Protein AF-A0A7V9K0G9-F1 (afdb_monomer_lite)

Structure (mmCIF, N/CA/C/O backbone):
data_AF-A0A7V9K0G9-F1
#
_entry.id   AF-A0A7V9K0G9-F1
#
loop_
_atom_site.group_PDB
_atom_site.id
_atom_site.type_symbol
_atom_site.label_atom_id
_atom_site.label_alt_id
_atom_site.label_comp_id
_atom_site.label_asym_id
_atom_site.label_entity_id
_atom_site.label_seq_id
_atom_site.pdbx_PDB_ins_code
_atom_site.Cartn_x
_atom_site.Cartn_y
_atom_site.Cartn_z
_atom_site.occupancy
_atom_site.B_iso_or_equiv
_atom_site.auth_seq_id
_atom_site.auth_comp_id
_atom_site.auth_asym_id
_atom_site.auth_atom_id
_atom_site.pdbx_PDB_model_num
ATOM 1 N N . MET A 1 1 ? -12.560 12.753 5.038 1.00 87.56 1 MET A N 1
ATOM 2 C CA . MET A 1 1 ? -11.690 11.802 4.310 1.00 87.56 1 MET A CA 1
ATOM 3 C C . MET A 1 1 ? -11.262 12.339 2.944 1.00 87.56 1 MET A C 1
ATOM 5 O O . MET A 1 1 ? -12.095 12.903 2.243 1.00 87.56 1 MET A O 1
ATOM 9 N N . LYS A 1 2 ? -9.986 12.184 2.573 1.00 92.19 2 LYS A N 1
ATOM 10 C CA . LYS A 1 2 ? -9.409 12.599 1.280 1.00 92.19 2 LYS A CA 1
ATOM 11 C C . LYS A 1 2 ? -8.328 11.619 0.821 1.00 92.19 2 LYS A C 1
ATOM 13 O O . LYS A 1 2 ? -7.609 11.083 1.659 1.00 92.19 2 LYS A O 1
ATOM 18 N N . LEU A 1 3 ? -8.193 11.418 -0.488 1.00 93.50 3 LEU A N 1
ATOM 19 C CA . LEU A 1 3 ? -7.068 10.678 -1.058 1.00 93.50 3 LEU A CA 1
ATOM 20 C C . LEU A 1 3 ? -5.855 11.611 -1.174 1.00 93.50 3 LEU A C 1
ATOM 22 O O . LEU A 1 3 ? -5.981 12.724 -1.684 1.00 93.50 3 LEU A O 1
ATOM 26 N N . VAL A 1 4 ? -4.696 11.176 -0.688 1.00 94.69 4 VAL A N 1
ATOM 27 C CA . VAL A 1 4 ? -3.432 11.920 -0.786 1.00 94.69 4 VAL A CA 1
ATOM 28 C C . VAL A 1 4 ? -2.319 11.001 -1.261 1.00 94.69 4 VAL A C 1
ATOM 30 O O . VAL A 1 4 ? -2.290 9.825 -0.902 1.00 94.69 4 VAL A O 1
ATOM 33 N N . GLN A 1 5 ? -1.393 11.536 -2.052 1.00 95.31 5 GLN A N 1
ATOM 34 C CA . GLN A 1 5 ? -0.164 10.827 -2.391 1.00 95.31 5 GLN A CA 1
ATOM 35 C C . GLN A 1 5 ? 0.805 10.869 -1.204 1.00 95.31 5 GLN A C 1
ATOM 37 O O . GLN A 1 5 ? 0.992 11.918 -0.586 1.00 95.31 5 GLN A O 1
ATOM 42 N N . ILE A 1 6 ? 1.416 9.728 -0.906 1.00 94.62 6 ILE A N 1
ATOM 43 C CA . ILE A 1 6 ? 2.344 9.524 0.203 1.00 94.62 6 ILE A CA 1
ATOM 44 C C . ILE A 1 6 ? 3.767 9.785 -0.281 1.00 94.62 6 ILE A C 1
ATOM 46 O O . ILE A 1 6 ? 4.263 9.084 -1.159 1.00 94.62 6 ILE A O 1
ATOM 50 N N . ASN A 1 7 ? 4.423 10.788 0.307 1.00 92.56 7 ASN A N 1
ATOM 51 C C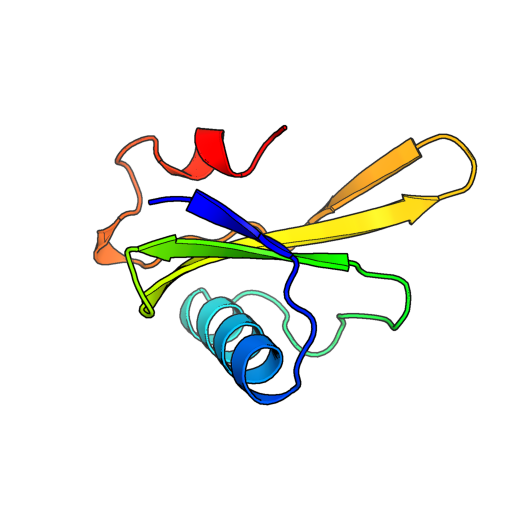A . ASN A 1 7 ? 5.702 11.307 -0.197 1.00 92.56 7 ASN A CA 1
ATOM 52 C C . ASN A 1 7 ? 6.819 11.349 0.858 1.00 92.56 7 ASN A C 1
ATOM 54 O O . ASN A 1 7 ? 7.930 11.778 0.553 1.00 92.56 7 ASN A O 1
ATOM 58 N N . ASN A 1 8 ? 6.554 10.928 2.100 1.00 92.44 8 ASN A N 1
ATOM 59 C CA . ASN A 1 8 ? 7.563 10.894 3.161 1.00 92.44 8 ASN A CA 1
ATOM 60 C C . ASN A 1 8 ? 7.639 9.531 3.864 1.00 92.44 8 ASN A C 1
ATOM 62 O O . ASN A 1 8 ? 6.700 8.735 3.844 1.00 92.44 8 ASN A O 1
ATOM 66 N N . SER A 1 9 ? 8.775 9.271 4.515 1.00 91.38 9 SER A N 1
ATOM 67 C CA . SER A 1 9 ? 9.073 7.971 5.125 1.00 91.38 9 SER A CA 1
ATOM 68 C C . SER A 1 9 ? 8.139 7.602 6.281 1.00 91.38 9 SER A C 1
ATOM 70 O O . SER A 1 9 ? 7.844 6.427 6.469 1.00 91.38 9 SER A O 1
ATOM 72 N N . ARG A 1 10 ? 7.647 8.584 7.049 1.00 92.62 10 ARG A N 1
ATOM 73 C CA . ARG A 1 10 ? 6.755 8.335 8.196 1.00 92.62 10 ARG A CA 1
ATOM 74 C C . ARG A 1 10 ? 5.381 7.854 7.737 1.00 92.62 10 ARG A C 1
ATOM 76 O O . ARG A 1 10 ? 4.832 6.896 8.278 1.00 92.62 10 ARG A 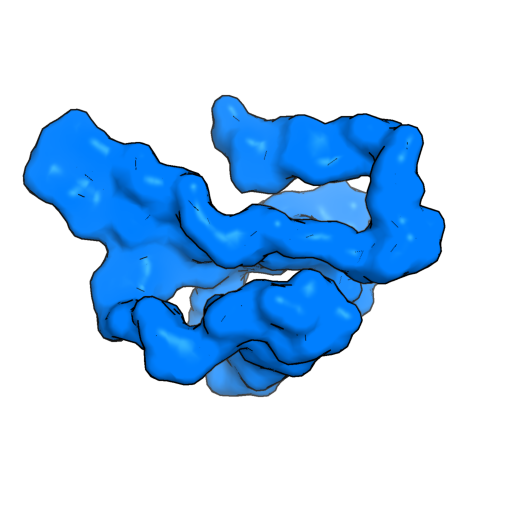O 1
ATOM 83 N N . GLU A 1 11 ? 4.826 8.527 6.741 1.00 93.06 11 GLU A N 1
ATOM 84 C CA . GLU A 1 11 ? 3.573 8.126 6.113 1.00 93.06 11 GLU A CA 1
ATOM 85 C C . GLU A 1 11 ? 3.726 6.784 5.395 1.00 93.06 11 GLU A C 1
ATOM 87 O O . GLU A 1 11 ? 2.857 5.924 5.527 1.00 93.06 11 GLU A O 1
ATOM 92 N N . LYS A 1 12 ? 4.858 6.563 4.711 1.00 93.31 12 LYS A N 1
ATOM 93 C CA . LYS A 1 12 ? 5.171 5.271 4.092 1.00 93.31 12 LYS A CA 1
ATOM 94 C C . LYS A 1 12 ? 5.155 4.142 5.122 1.00 93.31 12 LYS A C 1
ATOM 96 O O . LYS A 1 12 ? 4.500 3.137 4.879 1.00 93.31 12 LYS A O 1
ATOM 101 N N . GLU A 1 13 ? 5.781 4.311 6.286 1.00 93.88 13 GLU A N 1
ATOM 102 C CA . GLU A 1 13 ? 5.745 3.279 7.335 1.00 93.88 13 GLU A CA 1
ATOM 103 C C . GLU A 1 13 ? 4.317 3.015 7.833 1.00 93.88 13 GLU A C 1
ATOM 105 O O . GLU A 1 13 ? 3.942 1.872 8.077 1.00 93.88 13 GLU A O 1
ATOM 110 N N . SER A 1 14 ? 3.480 4.054 7.907 1.00 94.38 14 SER A N 1
ATOM 111 C CA . SER A 1 14 ? 2.070 3.905 8.293 1.00 94.38 14 SER A CA 1
ATOM 112 C C . SER A 1 14 ? 1.279 3.087 7.260 1.00 94.38 14 SER A C 1
ATOM 114 O O . SER A 1 14 ? 0.445 2.262 7.633 1.00 94.38 14 SER A O 1
ATOM 116 N N . VAL A 1 15 ? 1.572 3.265 5.966 1.00 94.75 15 VAL A N 1
ATOM 117 C CA . VAL A 1 15 ? 1.029 2.431 4.880 1.00 94.75 15 VAL A CA 1
ATOM 118 C C . VAL A 1 15 ? 1.489 0.983 5.029 1.00 94.75 15 VAL A C 1
ATOM 120 O O . VAL A 1 15 ? 0.655 0.081 5.015 1.00 94.75 15 VAL A O 1
ATOM 123 N N . LEU A 1 16 ? 2.792 0.750 5.219 1.00 94.12 16 LEU A N 1
ATOM 124 C CA . LEU A 1 16 ? 3.346 -0.597 5.395 1.00 94.12 16 LEU A CA 1
ATOM 125 C C . LEU A 1 16 ? 2.714 -1.313 6.591 1.00 94.12 16 LEU A C 1
ATOM 127 O O . LEU A 1 16 ? 2.330 -2.477 6.478 1.00 94.12 16 LEU A O 1
ATOM 131 N N . GLN A 1 17 ? 2.548 -0.610 7.712 1.00 95.00 17 GLN A N 1
ATOM 132 C CA . GLN A 1 17 ? 1.891 -1.161 8.889 1.00 95.00 17 GLN A CA 1
ATOM 133 C C . GLN A 1 17 ? 0.434 -1.541 8.601 1.00 95.00 17 GLN A C 1
ATOM 135 O O . GLN A 1 17 ? 0.024 -2.645 8.948 1.00 95.00 17 GLN A O 1
ATOM 140 N N . MET A 1 18 ? -0.331 -0.698 7.898 1.00 94.94 18 MET A N 1
ATOM 141 C CA . MET A 1 18 ? -1.713 -1.028 7.536 1.00 94.94 18 MET A CA 1
ATOM 142 C C . MET A 1 18 ? -1.808 -2.270 6.639 1.00 94.94 18 MET A C 1
ATOM 144 O O . MET A 1 18 ? -2.727 -3.078 6.804 1.00 94.94 18 MET A O 1
ATOM 148 N N . LEU A 1 19 ? -0.874 -2.440 5.698 1.00 94.81 19 LEU A N 1
ATOM 149 C CA . LEU A 1 19 ? -0.817 -3.640 4.863 1.00 94.81 19 LEU A CA 1
ATOM 150 C C . LEU A 1 19 ? -0.570 -4.885 5.719 1.00 94.81 19 LEU A C 1
ATOM 152 O O . LEU A 1 19 ? -1.328 -5.849 5.613 1.00 94.81 19 LEU A O 1
ATOM 156 N N . ARG A 1 20 ? 0.410 -4.834 6.631 1.00 94.88 20 ARG A N 1
ATOM 157 C CA . ARG A 1 20 ? 0.702 -5.929 7.572 1.00 94.88 20 ARG A CA 1
ATOM 158 C C . ARG A 1 20 ? -0.504 -6.258 8.452 1.00 94.88 20 ARG A C 1
ATOM 160 O O . ARG A 1 20 ? -0.866 -7.425 8.572 1.00 94.88 20 ARG A O 1
ATOM 167 N N . ASP A 1 21 ? -1.184 -5.249 8.994 1.00 94.88 21 ASP A N 1
ATOM 168 C CA . ASP A 1 21 ? -2.377 -5.432 9.833 1.00 94.88 21 ASP A CA 1
ATOM 169 C C . ASP A 1 21 ? -3.513 -6.140 9.078 1.00 94.88 21 ASP A C 1
ATOM 171 O O . ASP A 1 21 ? -4.310 -6.875 9.673 1.00 94.88 21 ASP A O 1
ATOM 175 N N . ASN A 1 22 ? -3.577 -5.939 7.761 1.00 94.12 22 ASN A N 1
ATOM 176 C CA . ASN A 1 22 ? -4.515 -6.582 6.845 1.00 94.12 22 ASN A CA 1
ATOM 177 C C . ASN A 1 22 ? -4.004 -7.900 6.245 1.00 94.12 22 ASN A C 1
ATOM 179 O O . ASN A 1 22 ? -4.662 -8.450 5.365 1.00 94.12 22 ASN A O 1
ATOM 183 N N . ASN A 1 23 ? -2.879 -8.434 6.729 1.00 93.19 23 ASN A N 1
ATOM 184 C CA . ASN A 1 23 ? -2.222 -9.631 6.194 1.00 93.19 23 ASN A CA 1
ATOM 185 C C . ASN A 1 23 ? -1.892 -9.525 4.692 1.00 93.19 23 ASN A C 1
ATOM 187 O O . ASN A 1 23 ? -1.945 -10.518 3.965 1.00 93.19 23 ASN A O 1
ATOM 191 N N . LEU A 1 24 ? -1.576 -8.320 4.219 1.00 92.00 24 LEU A N 1
ATOM 192 C CA . LEU A 1 24 ? -1.138 -8.066 2.852 1.00 92.00 24 LEU A CA 1
ATOM 193 C C . LEU A 1 24 ? 0.394 -7.973 2.786 1.00 92.00 24 LEU A C 1
ATOM 195 O O . LEU A 1 24 ? 1.020 -7.491 3.735 1.00 92.00 24 LEU A O 1
ATOM 199 N N . PRO A 1 25 ? 1.011 -8.370 1.659 1.00 88.12 25 PRO A N 1
ATOM 200 C CA . PRO A 1 25 ? 2.438 -8.167 1.442 1.00 88.12 25 PRO A CA 1
ATOM 201 C C . PRO A 1 25 ? 2.813 -6.680 1.516 1.00 88.12 25 PRO A C 1
ATOM 203 O O . PRO A 1 25 ? 2.232 -5.849 0.814 1.00 88.12 25 PRO A O 1
ATOM 206 N N . ALA A 1 26 ? 3.798 -6.359 2.356 1.00 87.75 26 ALA A N 1
ATOM 207 C CA . ALA A 1 26 ? 4.326 -5.003 2.531 1.00 87.75 26 ALA A CA 1
ATOM 208 C C . ALA A 1 26 ? 5.756 -4.852 1.981 1.00 87.75 26 ALA A C 1
ATOM 210 O O . ALA A 1 26 ? 6.139 -3.766 1.555 1.00 87.75 26 ALA A O 1
ATOM 211 N N . ASP A 1 27 ? 6.524 -5.943 1.949 1.00 80.44 27 ASP A N 1
ATOM 212 C CA . ASP A 1 27 ? 7.954 -5.918 1.613 1.00 80.44 27 ASP A CA 1
ATOM 213 C C . ASP A 1 27 ? 8.223 -5.874 0.096 1.00 80.44 27 ASP A C 1
ATOM 215 O O . ASP A 1 27 ? 9.320 -5.531 -0.330 1.00 80.44 27 ASP A O 1
ATOM 219 N N . ASP A 1 28 ? 7.207 -6.165 -0.724 1.00 74.31 28 ASP A N 1
ATOM 220 C CA . ASP A 1 28 ? 7.281 -6.189 -2.195 1.00 74.31 28 ASP A CA 1
ATOM 221 C C . ASP A 1 28 ? 6.887 -4.844 -2.848 1.00 74.31 28 ASP A C 1
ATOM 223 O O . ASP A 1 28 ? 6.557 -4.763 -4.031 1.00 74.31 28 ASP A O 1
ATOM 227 N N . LEU A 1 29 ? 6.846 -3.753 -2.078 1.00 79.00 29 LEU A N 1
ATOM 228 C CA . LEU A 1 29 ? 6.585 -2.419 -2.625 1.00 79.00 29 LEU A CA 1
ATOM 229 C C . LEU A 1 29 ? 7.850 -1.863 -3.294 1.00 79.00 29 LEU A C 1
ATOM 231 O O . LEU A 1 29 ? 8.674 -1.212 -2.651 1.00 79.00 29 LEU A O 1
ATOM 235 N N . GLY A 1 30 ? 7.985 -2.139 -4.593 1.00 72.69 30 GLY A N 1
ATOM 236 C CA . GLY A 1 30 ? 9.091 -1.667 -5.429 1.00 72.69 30 GLY A CA 1
ATOM 237 C C . GLY A 1 30 ? 9.130 -0.144 -5.608 1.00 72.69 30 GLY A C 1
ATOM 238 O O . GLY A 1 30 ? 8.141 0.556 -5.385 1.00 72.69 30 GLY A O 1
ATOM 239 N N . GLU A 1 31 ? 10.278 0.376 -6.054 1.00 75.50 31 GLU A N 1
ATOM 240 C CA . GLU A 1 31 ? 10.532 1.823 -6.195 1.00 75.50 31 GLU A CA 1
ATOM 241 C C . GLU A 1 31 ? 9.592 2.533 -7.185 1.00 75.50 31 GLU A C 1
ATOM 243 O O . GLU A 1 31 ? 9.326 3.722 -7.032 1.00 75.50 31 GLU A O 1
ATOM 248 N N . ASN A 1 32 ? 9.025 1.798 -8.145 1.00 83.31 32 ASN A N 1
ATOM 249 C CA . ASN A 1 32 ? 8.092 2.3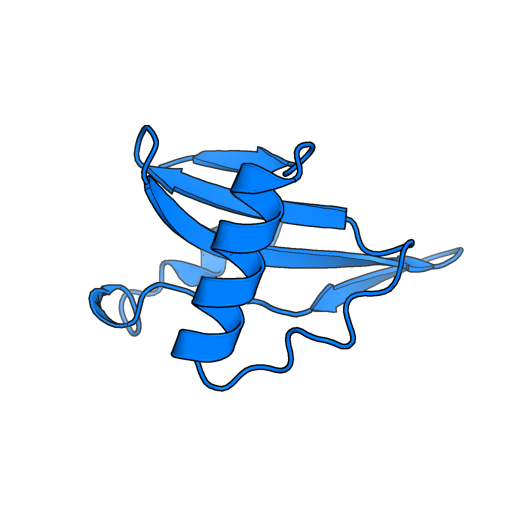28 -9.146 1.00 83.31 32 ASN A CA 1
ATOM 250 C C . ASN A 1 32 ? 6.625 2.356 -8.675 1.00 83.31 32 ASN A C 1
ATOM 252 O O . ASN A 1 32 ? 5.729 2.666 -9.461 1.00 83.31 32 ASN A O 1
ATOM 256 N N . THR A 1 33 ? 6.357 2.017 -7.409 1.00 89.81 33 THR A N 1
ATOM 257 C CA . THR A 1 33 ? 4.998 2.045 -6.857 1.00 89.81 33 THR A CA 1
ATOM 258 C C . THR A 1 33 ? 4.709 3.392 -6.205 1.00 89.81 33 THR A C 1
ATOM 260 O O . THR A 1 33 ? 5.292 3.740 -5.176 1.00 89.81 33 THR A O 1
ATOM 263 N N . LEU A 1 34 ? 3.745 4.129 -6.756 1.00 93.00 34 LEU A N 1
ATOM 264 C CA . LEU A 1 34 ? 3.176 5.299 -6.096 1.00 93.00 34 LEU A CA 1
ATOM 265 C C . LEU A 1 34 ? 2.228 4.838 -4.990 1.00 93.00 34 LEU A C 1
ATOM 267 O O . LEU A 1 34 ? 1.355 4.003 -5.217 1.00 93.00 34 LEU A O 1
ATOM 271 N N . LEU A 1 35 ? 2.381 5.391 -3.791 1.00 94.25 35 LEU A N 1
ATOM 272 C CA . LEU A 1 35 ? 1.523 5.075 -2.653 1.00 94.25 35 LEU A CA 1
ATOM 273 C C . LEU A 1 35 ? 0.533 6.208 -2.404 1.00 94.25 35 LEU A C 1
ATOM 275 O O . LEU A 1 35 ? 0.899 7.382 -2.394 1.00 94.25 35 LEU A O 1
ATOM 279 N N . PHE A 1 36 ? -0.715 5.838 -2.150 1.00 95.25 36 PHE A N 1
ATOM 280 C CA . PHE A 1 36 ? -1.794 6.744 -1.795 1.00 95.25 36 PHE A CA 1
ATOM 281 C C . PHE A 1 36 ? -2.420 6.327 -0.468 1.00 95.25 36 PHE A C 1
ATOM 283 O O . PHE A 1 36 ? -2.627 5.140 -0.204 1.00 95.25 36 PHE A O 1
ATOM 290 N N . GLY A 1 37 ? -2.743 7.318 0.357 1.00 95.44 37 GLY A N 1
ATOM 291 C CA . GLY A 1 37 ? -3.473 7.151 1.605 1.00 95.44 37 GLY A CA 1
ATOM 292 C C . GLY A 1 37 ? -4.848 7.795 1.519 1.00 95.44 37 GLY A C 1
ATOM 293 O O . GLY A 1 37 ? -4.985 8.941 1.092 1.00 95.44 37 GLY A O 1
ATOM 294 N N . PHE A 1 38 ? -5.876 7.078 1.958 1.00 96.06 38 PHE A N 1
ATOM 295 C CA . PHE A 1 38 ? -7.182 7.660 2.236 1.00 96.06 38 PHE A CA 1
ATOM 296 C C . PHE A 1 38 ? -7.179 8.144 3.683 1.00 96.06 38 PHE A C 1
ATOM 298 O O . PHE A 1 38 ? -7.212 7.347 4.617 1.00 96.06 38 PHE A O 1
ATOM 305 N N . MET A 1 39 ? -7.053 9.453 3.863 1.00 94.56 39 MET A N 1
ATOM 306 C CA . MET A 1 39 ? -6.793 10.090 5.151 1.00 94.56 39 MET A CA 1
ATOM 307 C C . MET A 1 39 ? -8.059 10.711 5.714 1.00 94.56 39 MET A C 1
ATOM 309 O O . MET A 1 39 ? -8.770 11.417 4.996 1.00 94.56 39 MET A O 1
ATOM 313 N N . ASP A 1 40 ? -8.298 10.532 7.008 1.00 94.06 40 ASP A N 1
ATOM 314 C CA . ASP A 1 40 ? -9.211 11.371 7.775 1.00 94.06 40 ASP A CA 1
ATOM 315 C C . ASP A 1 40 ? -8.410 12.221 8.760 1.00 94.06 40 ASP A C 1
ATOM 317 O O . ASP A 1 40 ? -7.806 11.709 9.702 1.00 94.06 40 ASP A O 1
ATOM 321 N N . ASN A 1 41 ? -8.339 13.527 8.493 1.00 90.88 41 ASN A N 1
ATOM 322 C CA . ASN A 1 41 ? -7.359 14.425 9.108 1.00 90.88 41 ASN A CA 1
ATOM 323 C C . ASN A 1 41 ? -5.927 13.869 8.955 1.00 90.88 41 ASN A C 1
ATOM 325 O O . ASN A 1 41 ? -5.453 13.726 7.827 1.00 90.88 41 ASN A O 1
ATOM 329 N N . GLU A 1 42 ? -5.257 13.550 10.063 1.00 89.75 42 GLU A N 1
ATOM 330 C CA . GLU A 1 42 ? -3.907 12.966 10.091 1.00 89.75 42 GLU A CA 1
ATOM 331 C C . GLU A 1 42 ? -3.911 11.435 10.211 1.00 89.75 42 GLU A C 1
ATOM 333 O O . GLU A 1 42 ? -2.855 10.809 10.242 1.00 89.75 42 GLU A O 1
ATOM 338 N N . SER A 1 43 ? -5.088 10.808 10.283 1.00 93.19 43 SER A N 1
ATOM 339 C CA . SER A 1 43 ? -5.199 9.362 10.456 1.00 93.19 43 SER A CA 1
ATOM 340 C C . SER A 1 43 ? -5.395 8.648 9.120 1.00 93.19 43 SER A C 1
ATOM 342 O O . SER A 1 43 ? -6.296 8.968 8.343 1.00 93.19 43 SER A O 1
ATOM 344 N N . LEU A 1 44 ? -4.562 7.639 8.870 1.00 95.31 44 LEU A N 1
ATOM 345 C CA . LEU A 1 44 ? -4.634 6.788 7.685 1.00 95.31 44 LEU A CA 1
ATOM 346 C C . LEU A 1 44 ? -5.779 5.778 7.832 1.00 95.31 44 LEU A C 1
ATOM 348 O O . LEU A 1 44 ? -5.734 4.913 8.707 1.00 95.31 44 LEU A O 1
ATOM 352 N N . MET A 1 45 ? -6.801 5.891 6.982 1.00 96.38 45 MET A N 1
ATOM 353 C CA . MET A 1 45 ? -7.996 5.033 6.981 1.00 96.38 45 MET A CA 1
ATOM 354 C C . MET A 1 45 ? -7.920 3.901 5.952 1.00 96.38 45 MET A C 1
ATOM 356 O O . MET A 1 45 ? -8.563 2.867 6.130 1.00 96.38 45 MET A O 1
ATOM 360 N N . GLY A 1 46 ? -7.150 4.093 4.883 1.00 95.88 46 GLY A N 1
ATOM 361 C CA . GLY A 1 46 ? -6.975 3.123 3.808 1.00 95.88 46 GLY A CA 1
ATOM 362 C C . GLY A 1 46 ? -5.761 3.431 2.944 1.00 95.88 46 GLY A C 1
ATOM 363 O O . GLY A 1 46 ? -5.216 4.533 3.007 1.00 95.88 46 GLY A O 1
ATOM 364 N N . THR A 1 47 ? -5.350 2.468 2.129 1.00 96.00 47 THR A N 1
ATOM 365 C CA . THR A 1 47 ? -4.169 2.559 1.262 1.00 96.00 47 THR A CA 1
ATOM 366 C C . THR A 1 47 ? -4.487 2.075 -0.138 1.00 96.00 47 THR A C 1
ATOM 368 O O . THR A 1 47 ? -5.306 1.175 -0.304 1.00 96.00 47 THR A O 1
ATOM 371 N N . ALA A 1 48 ? -3.785 2.611 -1.130 1.00 94.81 48 ALA A N 1
ATOM 372 C CA . ALA A 1 48 ? -3.684 2.033 -2.463 1.00 94.81 48 ALA A CA 1
ATOM 373 C C . ALA A 1 48 ? -2.265 2.229 -3.005 1.00 94.81 48 ALA A C 1
ATOM 375 O O . ALA A 1 48 ? -1.642 3.266 -2.781 1.00 94.81 48 ALA A O 1
ATOM 376 N N . GLY A 1 49 ? -1.757 1.226 -3.708 1.00 92.88 49 GLY A N 1
ATOM 377 C CA . GLY A 1 49 ? -0.551 1.310 -4.518 1.00 92.88 49 GLY A CA 1
ATOM 378 C C . GLY A 1 49 ? -0.927 1.405 -5.991 1.00 92.88 49 GLY A C 1
ATOM 379 O O . GLY A 1 49 ? -1.831 0.705 -6.446 1.00 92.88 49 GLY A O 1
ATOM 380 N N . LEU A 1 50 ? -0.226 2.254 -6.730 1.00 92.81 50 LEU A N 1
ATOM 381 C CA . LEU A 1 50 ? -0.354 2.382 -8.172 1.00 92.81 50 LEU A CA 1
ATOM 382 C C . LEU A 1 50 ? 1.010 2.126 -8.803 1.00 92.81 50 LEU A C 1
ATOM 384 O O . LEU A 1 50 ? 1.948 2.900 -8.619 1.00 92.81 50 LEU A O 1
ATOM 388 N N . GLU A 1 51 ? 1.111 1.023 -9.527 1.00 91.81 51 GLU A N 1
ATOM 389 C CA . GLU A 1 51 ? 2.311 0.659 -10.268 1.00 91.81 51 GLU A CA 1
ATOM 390 C C . GLU A 1 51 ? 2.104 1.029 -11.736 1.00 91.81 51 GLU A C 1
ATOM 392 O O . GLU A 1 51 ? 1.138 0.586 -12.364 1.00 91.81 51 GLU A O 1
ATOM 397 N N . ILE A 1 52 ? 2.962 1.909 -12.250 1.00 89.19 52 ILE A N 1
ATOM 398 C CA . ILE A 1 52 ? 2.844 2.461 -13.601 1.00 89.19 52 ILE A CA 1
ATOM 399 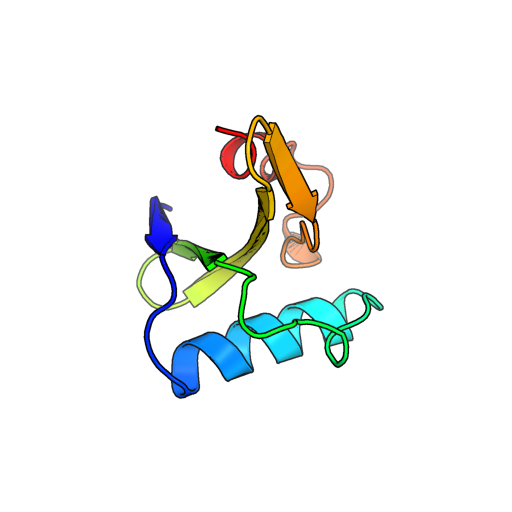C C . ILE A 1 52 ? 3.686 1.630 -14.565 1.00 89.19 52 ILE A C 1
ATOM 401 O O . ILE A 1 52 ? 4.883 1.441 -14.353 1.00 89.19 52 ILE A O 1
ATOM 405 N N . PHE A 1 53 ? 3.057 1.190 -15.648 1.00 88.94 53 PHE A N 1
ATOM 406 C CA . PHE A 1 53 ? 3.698 0.585 -16.810 1.00 88.94 53 PHE A CA 1
ATOM 407 C C . PHE A 1 53 ? 3.542 1.520 -18.016 1.00 88.94 53 PHE A C 1
ATOM 409 O O . PHE A 1 53 ? 2.820 2.514 -17.955 1.00 88.94 53 PHE A O 1
ATOM 416 N N . ASP A 1 54 ? 4.174 1.185 -19.141 1.00 90.62 54 ASP A N 1
ATOM 417 C CA . ASP A 1 54 ? 4.244 2.071 -20.314 1.00 90.62 54 ASP A CA 1
ATOM 418 C C . ASP A 1 54 ? 2.877 2.551 -20.837 1.00 90.62 54 ASP A C 1
ATOM 420 O O . ASP A 1 54 ? 2.742 3.691 -21.274 1.00 90.62 54 ASP A O 1
ATOM 424 N N . SER A 1 55 ? 1.855 1.690 -20.813 1.00 93.62 55 SER A N 1
ATOM 425 C CA . SER A 1 55 ? 0.524 1.990 -21.376 1.00 93.62 55 SER A CA 1
ATOM 426 C C . SER A 1 55 ? -0.640 1.720 -20.425 1.00 93.62 55 SER A C 1
ATOM 428 O O . SER A 1 55 ? -1.800 1.916 -20.788 1.00 93.62 55 SER A O 1
ATOM 430 N N . CYS A 1 56 ? -0.356 1.265 -19.207 1.00 92.50 56 CYS A N 1
ATOM 431 C CA . CYS A 1 56 ? -1.372 0.926 -18.222 1.00 92.50 56 CYS A CA 1
ATOM 432 C C . CYS A 1 56 ? -0.841 1.114 -16.801 1.00 92.50 56 CYS A C 1
ATOM 434 O O . CYS A 1 56 ? 0.349 1.330 -16.581 1.00 92.50 56 CYS A O 1
ATOM 436 N N . ALA A 1 57 ? -1.738 1.025 -15.826 1.00 91.19 57 ALA A N 1
ATOM 437 C CA . ALA A 1 57 ? -1.374 1.037 -14.422 1.00 91.19 57 ALA A CA 1
ATOM 438 C C . ALA A 1 57 ? -2.089 -0.094 -13.685 1.00 91.19 57 ALA A C 1
ATOM 440 O O . ALA A 1 57 ? -3.251 -0.396 -13.969 1.00 91.19 57 ALA A O 1
ATOM 441 N N . LEU A 1 58 ? -1.394 -0.702 -12.728 1.00 91.25 58 LEU A N 1
ATOM 442 C CA . LEU A 1 58 ? -1.949 -1.700 -11.826 1.00 91.25 58 LEU A CA 1
ATOM 443 C C . LEU A 1 58 ? -2.266 -1.04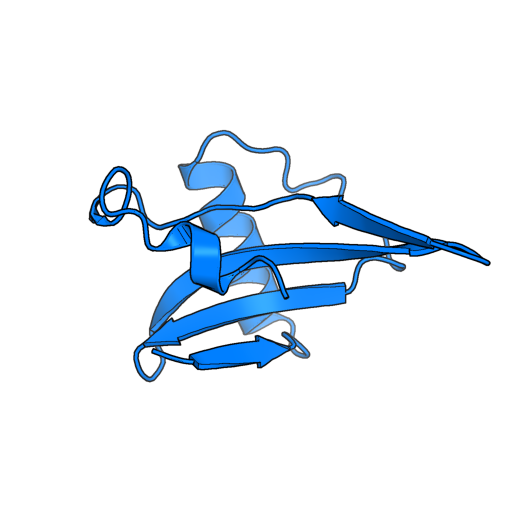5 -10.486 1.00 91.25 58 LEU A C 1
ATOM 445 O O . LEU A 1 58 ? -1.376 -0.556 -9.789 1.00 91.25 58 LEU A O 1
ATOM 449 N N . VAL A 1 59 ? -3.540 -1.091 -10.106 1.00 92.19 59 VAL A N 1
ATOM 450 C CA . VAL A 1 59 ? -3.959 -0.792 -8.737 1.00 92.19 59 VAL A CA 1
ATOM 451 C C . VAL A 1 59 ? -3.716 -2.040 -7.887 1.00 92.19 59 VAL A C 1
ATOM 453 O O . VAL A 1 59 ? -4.271 -3.104 -8.158 1.00 92.19 59 VAL A O 1
ATOM 456 N N . ARG A 1 60 ? -2.875 -1.916 -6.860 1.00 90.31 60 ARG A N 1
ATOM 457 C CA . ARG A 1 60 ? -2.477 -2.989 -5.932 1.00 90.31 60 ARG A CA 1
ATOM 458 C C . ARG A 1 60 ? -2.495 -2.490 -4.491 1.00 90.31 60 ARG A C 1
ATOM 460 O O . ARG A 1 60 ? -2.734 -1.314 -4.239 1.00 90.31 60 ARG A O 1
ATOM 467 N N . SER A 1 61 ? -2.259 -3.384 -3.530 1.00 91.75 61 SER A N 1
ATOM 468 C CA . SER A 1 61 ? -2.121 -3.021 -2.107 1.00 91.75 61 SER A CA 1
ATOM 469 C C . SER A 1 61 ? -3.293 -2.171 -1.572 1.00 91.75 61 SER A C 1
ATOM 471 O O . SER A 1 61 ? -3.107 -1.271 -0.747 1.00 91.75 61 SER A O 1
ATOM 473 N N . VAL A 1 62 ? -4.506 -2.447 -2.073 1.00 93.50 62 VAL A N 1
ATOM 474 C CA . VAL A 1 62 ? -5.736 -1.761 -1.666 1.00 93.50 62 VAL A CA 1
ATOM 475 C C . VAL A 1 62 ? -6.175 -2.313 -0.320 1.00 93.50 62 VAL A C 1
ATOM 477 O O . VAL A 1 62 ? -6.460 -3.504 -0.197 1.00 93.50 62 VAL A O 1
ATOM 480 N N . SER A 1 63 ? -6.233 -1.458 0.695 1.00 95.06 63 SER A N 1
ATOM 481 C CA . SER A 1 63 ? -6.619 -1.870 2.042 1.00 95.06 63 SER A CA 1
ATOM 482 C C . SER A 1 63 ? -7.384 -0.772 2.773 1.00 95.06 63 SER A C 1
ATOM 484 O O . SER A 1 63 ? -7.297 0.405 2.433 1.00 95.06 63 SER A O 1
ATOM 486 N N . MET A 1 64 ? -8.165 -1.172 3.771 1.00 96.06 64 MET A N 1
ATOM 487 C CA . MET A 1 64 ? -8.874 -0.278 4.684 1.00 96.06 64 MET A CA 1
ATOM 488 C C . MET A 1 64 ? -8.605 -0.742 6.111 1.00 96.06 64 MET A C 1
ATOM 490 O O . MET A 1 64 ? -8.426 -1.943 6.347 1.00 96.06 64 MET A O 1
ATOM 494 N N . GLN A 1 65 ? -8.654 0.175 7.078 1.00 95.38 65 GLN A N 1
ATOM 495 C CA . GLN A 1 65 ? -8.730 -0.199 8.489 1.00 95.38 65 GLN A CA 1
ATOM 496 C C . GLN A 1 65 ? -9.847 -1.224 8.709 1.00 95.38 65 GLN A C 1
ATOM 498 O O . GLN A 1 65 ? -10.940 -1.087 8.156 1.00 95.38 65 GLN A O 1
ATOM 503 N N . LYS A 1 66 ? -9.591 -2.237 9.546 1.00 93.31 66 LYS A N 1
ATOM 504 C CA . LYS A 1 66 ? -10.525 -3.356 9.768 1.00 93.31 66 LYS A CA 1
ATOM 505 C C . LYS A 1 66 ? -11.921 -2.902 10.194 1.00 93.31 66 LYS A C 1
ATOM 507 O O . LYS A 1 66 ? -12.909 -3.447 9.718 1.00 93.31 66 LYS A O 1
ATOM 512 N N . SER A 1 67 ? -12.008 -1.868 11.029 1.00 94.12 67 SER A N 1
ATOM 513 C CA . SER A 1 67 ? -13.272 -1.275 11.487 1.00 94.12 67 SER A CA 1
ATOM 514 C C . SER A 1 67 ? -14.102 -0.623 10.371 1.00 94.12 67 SER A C 1
ATOM 516 O O . SER A 1 67 ? -15.304 -0.434 10.540 1.00 94.12 67 SER A O 1
ATOM 518 N N . LEU A 1 68 ? -13.485 -0.287 9.235 1.00 94.38 68 LEU A N 1
ATOM 519 C CA . LEU A 1 68 ? -14.107 0.392 8.093 1.00 94.38 68 LEU A CA 1
ATOM 520 C C . LEU A 1 68 ? -14.444 -0.557 6.931 1.00 94.38 68 LEU A C 1
ATOM 522 O O . LEU A 1 68 ? -15.037 -0.142 5.930 1.00 94.38 68 LEU A O 1
ATOM 526 N N . GLN A 1 69 ? -14.069 -1.833 7.039 1.00 93.62 69 GLN A N 1
ATOM 527 C CA . GLN A 1 69 ? -14.354 -2.842 6.021 1.00 93.62 69 GLN A CA 1
ATOM 528 C C . GLN A 1 69 ? -15.847 -3.189 5.973 1.00 93.62 69 GLN A C 1
ATOM 530 O O . GLN A 1 69 ? -16.584 -3.007 6.937 1.00 93.62 69 GLN A O 1
ATOM 535 N N . GLY A 1 70 ? -16.316 -3.655 4.811 1.00 93.81 70 GLY A N 1
ATOM 536 C CA . GLY A 1 70 ? -17.731 -3.988 4.591 1.00 93.81 70 GLY A CA 1
ATOM 537 C C . GLY A 1 70 ? -18.663 -2.783 4.404 1.00 93.81 70 GLY A C 1
ATOM 538 O O . GLY A 1 70 ? -19.836 -2.969 4.106 1.00 93.81 70 GLY A O 1
ATOM 539 N N . GLN A 1 71 ? -18.153 -1.551 4.504 1.00 93.19 71 GLN A N 1
ATOM 540 C CA . GLN A 1 71 ? -18.954 -0.320 4.388 1.00 93.19 71 GLN A CA 1
ATOM 541 C C . GLN A 1 71 ? -18.945 0.293 2.975 1.00 93.19 71 GLN A C 1
ATOM 543 O O . GLN A 1 71 ? -19.445 1.394 2.755 1.00 93.19 71 GLN A O 1
ATOM 548 N N . GLY A 1 72 ? -18.319 -0.376 2.002 1.00 91.12 72 GLY A N 1
ATOM 549 C CA . GLY A 1 72 ? -18.194 0.129 0.631 1.00 91.12 72 GLY A CA 1
ATOM 550 C C . GLY A 1 72 ? -17.244 1.324 0.469 1.00 91.12 72 GLY A C 1
ATOM 551 O O . GLY A 1 72 ? -17.219 1.931 -0.598 1.00 91.12 72 GLY A O 1
ATOM 552 N N . LEU A 1 73 ? -16.448 1.666 1.491 1.00 90.44 73 LEU A N 1
ATOM 553 C CA . LEU A 1 73 ? -15.511 2.800 1.460 1.00 90.44 73 LEU A CA 1
ATOM 554 C C . LEU A 1 73 ? -14.320 2.590 0.517 1.00 90.44 73 LEU A C 1
ATOM 556 O O . LEU A 1 73 ? -13.791 3.567 -0.006 1.00 90.44 73 LEU A O 1
ATOM 560 N N . GLY A 1 74 ? -13.954 1.336 0.237 1.00 89.44 74 GLY A N 1
ATOM 561 C CA . GLY A 1 74 ? -12.864 1.006 -0.686 1.00 89.44 74 GLY A CA 1
ATOM 562 C C . GLY A 1 74 ? -13.077 1.531 -2.109 1.00 89.44 74 GLY A C 1
ATOM 563 O O . GLY A 1 74 ? -12.104 1.753 -2.812 1.00 89.44 74 GLY A O 1
ATOM 564 N N . LYS A 1 75 ? -14.320 1.824 -2.522 1.00 90.31 75 LYS A N 1
ATOM 565 C CA . LYS A 1 75 ? -14.608 2.439 -3.830 1.00 90.31 75 LYS A CA 1
ATOM 566 C C . LYS A 1 75 ? -13.924 3.794 -4.027 1.00 90.31 75 LYS A C 1
ATOM 568 O O . LYS A 1 75 ? -13.667 4.169 -5.154 1.00 90.31 75 LYS A O 1
ATOM 573 N N . ASN A 1 76 ? -13.620 4.507 -2.939 1.00 89.25 76 ASN A N 1
ATOM 574 C CA . ASN A 1 76 ? -12.951 5.810 -2.995 1.00 89.25 76 ASN A CA 1
ATOM 575 C C . ASN A 1 76 ? -11.430 5.693 -3.223 1.00 89.25 76 ASN A C 1
ATOM 577 O O . ASN A 1 76 ? -10.753 6.713 -3.312 1.00 89.25 76 ASN A O 1
ATOM 581 N N . LEU A 1 77 ? -10.888 4.468 -3.255 1.00 86.69 77 LEU A N 1
ATOM 582 C CA . LEU A 1 77 ? -9.485 4.174 -3.573 1.00 86.69 77 LEU A CA 1
ATOM 583 C C . LEU A 1 77 ? -9.282 3.796 -5.050 1.00 86.69 77 LEU A C 1
ATOM 585 O O . LEU A 1 77 ? -8.143 3.734 -5.504 1.00 86.69 77 LEU A O 1
ATOM 589 N N . TYR A 1 78 ? -10.365 3.541 -5.786 1.00 73.56 78 TYR A N 1
ATOM 590 C CA . TYR A 1 78 ? -10.349 3.354 -7.234 1.00 73.56 78 TYR A CA 1
ATOM 591 C C . TYR A 1 78 ? -10.707 4.707 -7.862 1.00 73.56 78 TYR A C 1
ATOM 593 O O . TYR A 1 78 ? -11.712 5.298 -7.470 1.00 73.56 78 TYR A O 1
ATOM 601 N N . LEU A 1 79 ? -9.838 5.220 -8.738 1.00 57.34 79 LEU A N 1
ATOM 602 C CA . LEU A 1 79 ? -10.008 6.508 -9.428 1.00 57.34 79 LEU A CA 1
ATOM 603 C C . LEU A 1 79 ? -11.346 6.596 -10.174 1.00 57.34 79 LEU A C 1
ATOM 605 O O . LEU 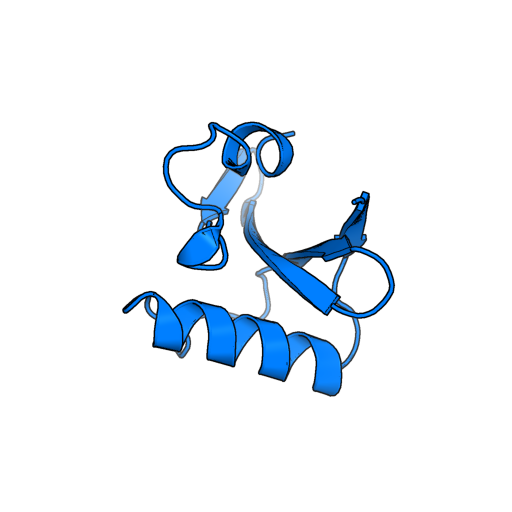A 1 79 ? -11.704 5.600 -10.845 1.00 57.34 79 LEU A O 1
#

pLDDT: mean 91.01, std 6.39, range [57.34, 96.38]

Secondary structure (DSSP, 8-state):
-EEEE--SHHHHHHHHHHHHHTT---TT--TTEEEEEEEETTEEEEEEEEEE-SS-EEEEEEEE-GGGTTSSGGGGG--

Sequence (79 aa):
MKLVQINNSREKESVLQMLRDNNLPADDLGENTLLFGFMDNESLMGTAGLEIFDSCALVRSVSMQKSLQGQGLGKNLYL

Radius of gyration: 11.84 Å; chains: 1; bounding box: 30×24×33 Å

Foldseek 3Di:
DDKDWDDDDVVLVVLLVQCVVVVHDSPPQDPQWTKIFPDDPPDGFWIWIWHDDPPDIDIDSTGGDPVCPPVPPSVNVPD